Protein AF-A0A3B7MXA5-F1 (afdb_monomer)

Foldseek 3Di:
DALPCLVDPCSLVVVLVVCVVDPPRDKDKYKFWQDCDADPSRHGGAHLVNVVVSVVVSVWDDKDFPDWDADPPPRTIITIIITD

pLDDT: mean 94.5, std 5.77, range [69.0, 98.62]

Solvent-accessible surface area (backbone atoms only — not comparable to full-atom values): 4786 Å² total; per-residue (Å²): 88,66,79,50,66,27,76,38,86,61,50,65,65,49,50,53,54,52,48,72,67,37,96,61,93,56,66,47,53,41,30,40,53,48,34,72,74,58,42,98,91,34,64,38,41,44,19,67,66,55,45,45,54,51,41,45,74,73,70,41,83,43,75,38,78,77,47,74,45,80,37,96,62,92,76,36,40,34,36,32,34,44,35,73

Radius of gyration: 12.43 Å; Cα contacts (8 Å, |Δi|>4): 141; chains: 1; bounding box: 34×21×30 Å

Structure (mmCIF, N/CA/C/O backbone):
data_AF-A0A3B7MXA5-F1
#
_entr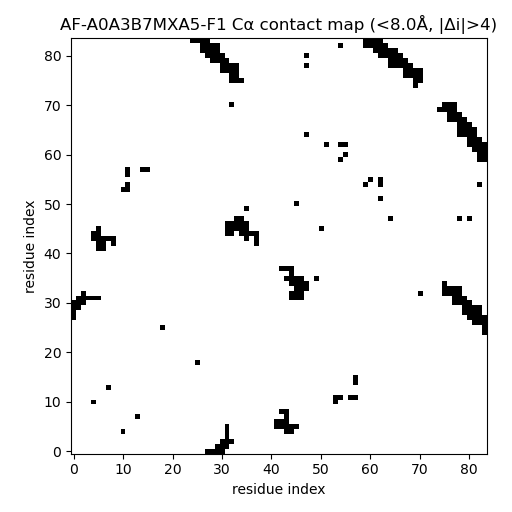y.id   AF-A0A3B7MXA5-F1
#
loop_
_atom_site.group_PDB
_atom_site.id
_atom_site.type_symbol
_atom_site.label_atom_id
_atom_site.label_alt_id
_atom_site.label_comp_id
_atom_site.label_asym_id
_atom_site.label_entity_id
_atom_site.label_seq_id
_atom_site.pdbx_PDB_ins_code
_atom_site.Cartn_x
_atom_site.Cartn_y
_atom_site.Cartn_z
_atom_site.occupancy
_atom_site.B_iso_or_equiv
_atom_site.auth_seq_id
_atom_site.auth_comp_id
_atom_site.auth_asym_id
_atom_site.auth_atom_id
_atom_site.pdbx_PDB_model_num
ATOM 1 N N . MET A 1 1 ? -2.272 -9.389 2.338 1.00 95.38 1 MET A N 1
ATOM 2 C CA . MET A 1 1 ? -2.101 -9.596 0.889 1.00 95.38 1 MET A CA 1
ATOM 3 C C . MET A 1 1 ? -0.620 -9.575 0.588 1.00 95.38 1 MET A C 1
ATOM 5 O O . MET A 1 1 ? 0.039 -8.621 0.972 1.00 95.38 1 MET A O 1
ATOM 9 N N . ALA A 1 2 ? -0.092 -10.622 -0.034 1.00 96.75 2 ALA A N 1
ATOM 10 C CA . ALA A 1 2 ? 1.306 -10.677 -0.446 1.00 96.75 2 ALA A CA 1
ATOM 11 C C . ALA A 1 2 ? 1.362 -10.810 -1.967 1.00 96.75 2 ALA A C 1
ATOM 13 O O . ALA A 1 2 ? 0.634 -11.641 -2.507 1.00 96.75 2 ALA A O 1
ATOM 14 N N . ASN A 1 3 ? 2.146 -9.956 -2.629 1.00 95.25 3 ASN A N 1
ATOM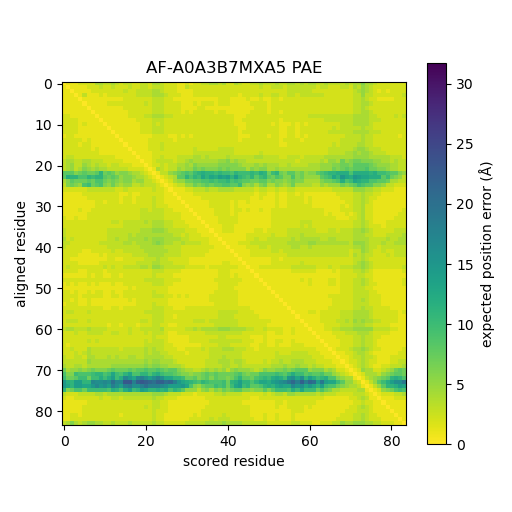 15 C CA . ASN A 1 3 ? 2.375 -9.932 -4.077 1.00 95.25 3 ASN A CA 1
ATOM 16 C C . ASN A 1 3 ? 1.093 -10.110 -4.905 1.00 95.25 3 ASN A C 1
ATOM 18 O O . ASN A 1 3 ? 1.017 -10.959 -5.789 1.00 95.25 3 ASN A O 1
ATOM 22 N N . SER A 1 4 ? 0.053 -9.357 -4.554 1.00 97.25 4 SER A N 1
ATOM 23 C CA . SER A 1 4 ? -1.287 -9.522 -5.134 1.00 97.25 4 SER A CA 1
ATOM 24 C C . SER A 1 4 ? -1.988 -8.204 -5.413 1.00 97.25 4 SER A C 1
ATOM 26 O O . SER A 1 4 ? -2.777 -8.131 -6.354 1.00 97.25 4 SER A O 1
ATOM 28 N N . LEU A 1 5 ? -1.691 -7.143 -4.657 1.00 97.62 5 LEU A N 1
ATOM 29 C CA . LEU A 1 5 ? -2.304 -5.838 -4.884 1.00 97.62 5 LEU A CA 1
ATOM 30 C C . LEU A 1 5 ? -1.833 -5.236 -6.215 1.00 97.62 5 LEU A C 1
ATOM 32 O O . LEU A 1 5 ? -2.596 -4.531 -6.875 1.00 97.62 5 LEU A O 1
ATOM 36 N N . HIS A 1 6 ? -0.628 -5.591 -6.667 1.00 96.75 6 HIS A N 1
ATOM 37 C CA . HIS A 1 6 ? -0.107 -5.131 -7.952 1.00 96.75 6 HIS A CA 1
ATOM 38 C C . HIS A 1 6 ? -0.808 -5.703 -9.193 1.00 96.75 6 HIS A C 1
ATOM 40 O O . HIS A 1 6 ? -0.516 -5.268 -10.305 1.00 96.75 6 HIS A O 1
ATOM 46 N N . TYR A 1 7 ? -1.723 -6.666 -9.039 1.00 97.88 7 TYR A N 1
ATOM 47 C CA . TYR A 1 7 ? -2.591 -7.129 -10.131 1.00 97.88 7 TYR A CA 1
ATOM 48 C C . TYR A 1 7 ? -3.900 -6.342 -10.225 1.00 97.88 7 TYR A C 1
ATOM 50 O O . TYR A 1 7 ? -4.648 -6.480 -11.194 1.00 97.88 7 TYR A O 1
ATOM 58 N N . VAL A 1 8 ? -4.190 -5.499 -9.237 1.00 98.12 8 VAL A N 1
ATOM 59 C CA . VAL A 1 8 ? -5.408 -4.699 -9.193 1.00 98.12 8 VAL A CA 1
ATOM 60 C C . VAL A 1 8 ? -5.147 -3.362 -9.879 1.00 98.12 8 VAL A C 1
ATOM 62 O O . VAL A 1 8 ? -4.318 -2.586 -9.421 1.00 98.12 8 VAL A O 1
ATOM 65 N N . LYS A 1 9 ? -5.875 -3.073 -10.964 1.00 97.12 9 LYS A N 1
ATOM 66 C CA . LYS A 1 9 ? -5.759 -1.799 -11.697 1.00 97.12 9 LYS A CA 1
ATOM 67 C C . LYS A 1 9 ? -6.289 -0.606 -10.901 1.00 97.12 9 LYS A C 1
ATOM 69 O O . LYS A 1 9 ? -5.640 0.429 -10.834 1.00 97.12 9 LYS A O 1
ATOM 74 N N . ASP A 1 10 ? -7.482 -0.749 -10.325 1.00 97.69 10 ASP A N 1
ATOM 75 C CA . ASP A 1 10 ? -8.117 0.277 -9.493 1.00 97.69 10 ASP A CA 1
ATOM 76 C C . ASP A 1 10 ? -8.024 -0.126 -8.017 1.00 97.69 10 ASP A C 1
ATOM 78 O O . ASP A 1 10 ? -8.923 -0.747 -7.438 1.00 97.69 10 ASP A O 1
ATOM 82 N N . GLN A 1 11 ? -6.863 0.168 -7.436 1.00 97.69 11 GLN A N 1
ATOM 83 C CA . GLN A 1 11 ? -6.507 -0.262 -6.086 1.00 97.69 11 GLN A CA 1
ATOM 84 C C . GLN A 1 11 ? -7.324 0.467 -5.020 1.00 97.69 11 GLN A C 1
ATOM 86 O O . GLN A 1 11 ? -7.694 -0.149 -4.023 1.00 97.69 11 GLN A O 1
ATOM 91 N N . LEU A 1 12 ? -7.670 1.740 -5.237 1.00 96.69 12 LEU A N 1
ATOM 92 C CA . LEU A 1 12 ? -8.475 2.511 -4.290 1.00 96.69 12 LEU A CA 1
ATOM 93 C C . LEU A 1 12 ? -9.895 1.943 -4.189 1.00 96.69 12 LEU A C 1
ATOM 95 O O . LEU A 1 12 ? -10.375 1.674 -3.086 1.00 96.69 12 LEU A O 1
ATOM 99 N N . SER A 1 13 ? -10.549 1.686 -5.327 1.00 96.62 13 SER A N 1
ATOM 100 C CA . SER A 1 13 ? -11.871 1.050 -5.337 1.00 96.62 13 SER A CA 1
ATOM 101 C C . SER A 1 13 ? -11.840 -0.338 -4.700 1.00 96.62 13 SER A C 1
ATOM 103 O O . SER A 1 13 ? -12.766 -0.711 -3.978 1.00 96.62 13 SER A O 1
ATOM 105 N N . PHE A 1 14 ? -10.778 -1.111 -4.937 1.00 96.88 14 PHE A N 1
ATOM 1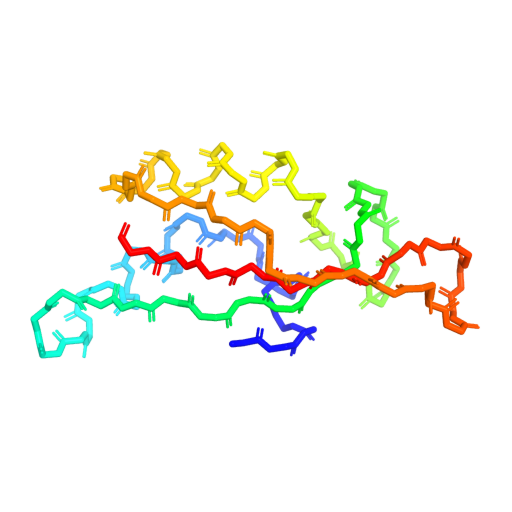06 C CA . PHE A 1 14 ? -10.596 -2.416 -4.307 1.00 96.88 14 PHE A CA 1
ATOM 107 C C . PHE A 1 14 ? -10.443 -2.313 -2.783 1.00 96.88 14 PHE A C 1
ATOM 109 O O . PHE A 1 14 ? -11.159 -3.005 -2.058 1.00 96.88 14 PHE A O 1
ATOM 116 N N . ILE A 1 15 ? -9.581 -1.420 -2.285 1.00 95.69 15 ILE A N 1
ATOM 117 C CA . ILE A 1 15 ? -9.382 -1.197 -0.844 1.00 95.69 15 ILE A CA 1
ATOM 118 C C . ILE A 1 15 ? -10.696 -0.780 -0.178 1.00 95.69 15 ILE A C 1
ATOM 120 O O . ILE A 1 15 ? -11.044 -1.328 0.865 1.00 95.69 15 ILE A O 1
ATOM 124 N N . ASN A 1 16 ? -11.470 0.114 -0.799 1.00 93.88 16 ASN A N 1
ATOM 125 C CA . AS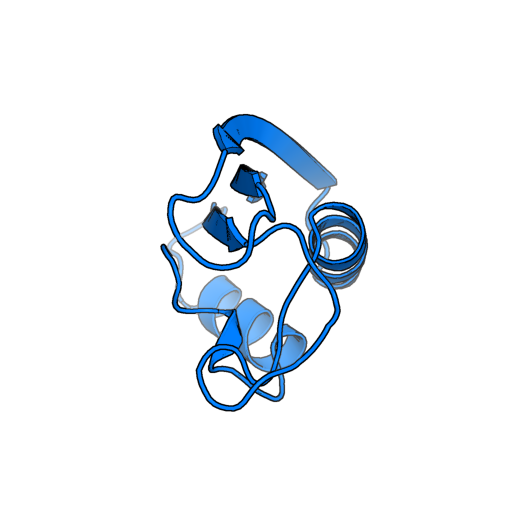N A 1 16 ? -12.767 0.543 -0.269 1.00 93.88 16 ASN A CA 1
ATOM 126 C C . ASN A 1 16 ? -13.786 -0.608 -0.185 1.00 93.88 16 ASN A C 1
ATOM 128 O O . ASN A 1 16 ? -14.502 -0.725 0.810 1.00 93.88 16 ASN A O 1
ATOM 132 N N . LYS A 1 17 ? -13.824 -1.502 -1.183 1.00 94.50 17 LYS A N 1
ATOM 133 C CA . LYS A 1 17 ? -14.669 -2.712 -1.140 1.00 94.50 17 LYS A CA 1
ATOM 134 C C . LYS A 1 17 ? -14.238 -3.676 -0.034 1.00 94.50 17 LYS A C 1
ATOM 136 O O . LYS A 1 17 ? -15.084 -4.210 0.681 1.00 94.50 17 LYS A O 1
ATOM 141 N N . MET A 1 18 ? -12.930 -3.871 0.138 1.00 93.88 18 MET A N 1
ATOM 142 C CA . MET A 1 18 ? -12.386 -4.699 1.218 1.00 93.88 18 MET A CA 1
ATOM 143 C C . MET A 1 18 ? -12.710 -4.102 2.589 1.00 93.88 18 MET A C 1
ATOM 145 O O . MET A 1 18 ? -13.174 -4.824 3.465 1.00 93.88 18 MET A O 1
ATOM 149 N N . LYS A 1 19 ? -12.558 -2.779 2.750 1.00 91.50 19 LYS A N 1
ATOM 150 C CA . LYS A 1 19 ? -12.914 -2.039 3.969 1.00 91.50 19 LYS A CA 1
ATOM 151 C C . LYS A 1 19 ? -14.357 -2.316 4.400 1.00 91.50 19 LYS A C 1
ATOM 153 O O . LYS A 1 19 ? -14.590 -2.613 5.565 1.00 91.50 19 LYS A O 1
ATOM 158 N N . ALA A 1 20 ? -15.299 -2.295 3.455 1.00 90.31 20 ALA A N 1
ATOM 159 C CA . ALA A 1 20 ? -16.712 -2.589 3.706 1.00 90.31 20 ALA A CA 1
ATOM 160 C C . ALA A 1 20 ? -17.002 -4.061 4.068 1.00 90.31 20 ALA A C 1
ATOM 162 O O . ALA A 1 20 ? -18.088 -4.365 4.552 1.00 90.31 20 ALA A O 1
ATOM 163 N N . SER A 1 21 ? -16.054 -4.971 3.828 1.00 91.31 21 SER A N 1
ATOM 164 C CA . SER A 1 21 ? -16.213 -6.410 4.071 1.00 91.31 21 SER A CA 1
ATOM 165 C C . SER A 1 21 ? -15.701 -6.860 5.446 1.00 91.31 21 SER A C 1
ATOM 167 O O . SER A 1 21 ? -15.934 -8.002 5.838 1.00 91.31 21 SER A O 1
ATOM 169 N N . PHE A 1 22 ? -14.990 -6.004 6.187 1.00 90.12 22 PHE A N 1
ATOM 170 C CA . PHE A 1 22 ? -14.510 -6.337 7.528 1.00 90.12 22 PHE A CA 1
ATOM 171 C C . PHE A 1 22 ? -15.600 -6.137 8.586 1.00 90.12 22 PHE A C 1
ATOM 173 O O . PHE A 1 22 ? -16.352 -5.165 8.558 1.00 90.12 22 PHE A O 1
ATOM 180 N N . ALA A 1 23 ? -15.637 -7.021 9.584 1.00 83.38 23 ALA A N 1
ATOM 181 C CA . ALA A 1 23 ? -16.418 -6.802 10.797 1.00 83.38 23 ALA A CA 1
ATOM 182 C C . ALA A 1 23 ? -15.649 -5.850 11.736 1.00 83.38 23 ALA A C 1
ATOM 184 O O . ALA A 1 23 ? -14.897 -6.297 12.600 1.00 83.38 23 ALA A O 1
ATOM 185 N N . GLY A 1 24 ? -15.799 -4.536 11.532 1.00 83.25 24 GLY A N 1
ATOM 186 C CA . GLY A 1 24 ? -15.171 -3.487 12.349 1.00 83.25 24 GLY A CA 1
ATOM 187 C C . GLY A 1 24 ? -13.974 -2.804 11.680 1.00 83.25 24 GLY A C 1
ATOM 188 O O . GLY A 1 24 ? -13.937 -2.657 10.459 1.00 83.25 24 GLY A O 1
ATOM 189 N N . GLU A 1 25 ? -12.998 -2.356 12.478 1.00 82.38 25 GLU A N 1
ATOM 190 C CA . GLU A 1 25 ? -11.776 -1.711 11.973 1.00 82.38 25 GLU A CA 1
ATOM 191 C C . GLU A 1 25 ? -10.912 -2.711 11.192 1.00 82.38 25 GLU A C 1
ATOM 193 O O . GLU A 1 25 ? -10.103 -3.461 11.745 1.00 82.38 25 GLU A O 1
ATOM 198 N N . GLY A 1 26 ? -11.116 -2.736 9.877 1.00 87.94 26 GLY A N 1
ATOM 199 C CA . GLY A 1 26 ? -10.3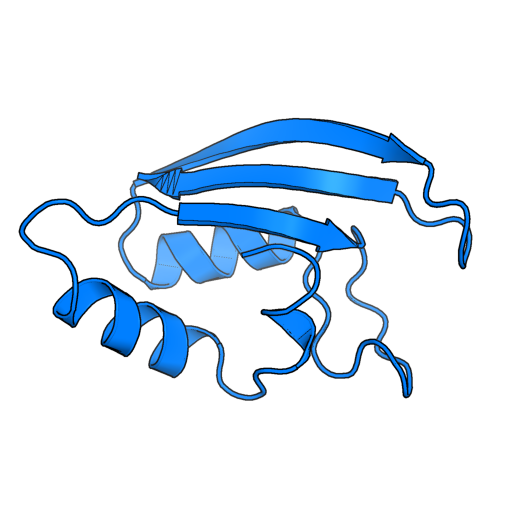99 -3.600 8.955 1.00 87.94 26 GLY A CA 1
ATOM 200 C C . GLY A 1 26 ? -8.935 -3.217 8.820 1.00 87.94 26 GLY A C 1
ATOM 201 O O . GLY A 1 26 ? -8.635 -2.116 8.3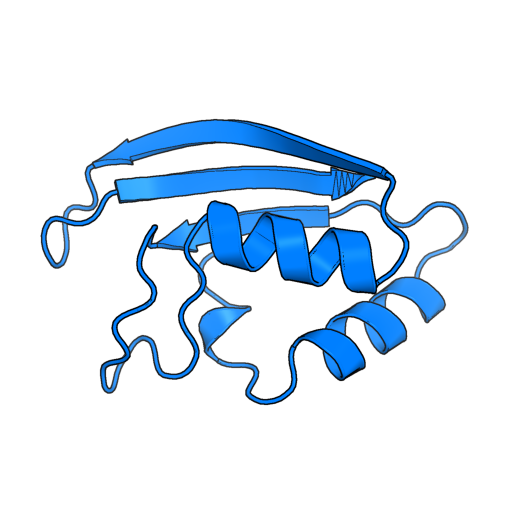71 1.00 87.94 26 GLY A O 1
ATOM 202 N N . ARG A 1 27 ? -8.031 -4.138 9.155 1.00 95.00 27 ARG A N 1
ATOM 203 C CA . ARG A 1 27 ? -6.579 -3.933 9.066 1.00 95.00 27 ARG A CA 1
ATOM 204 C C . ARG A 1 27 ? -6.007 -4.664 7.865 1.00 95.00 27 ARG A C 1
ATOM 206 O O . ARG A 1 27 ? -6.467 -5.751 7.516 1.00 95.00 27 ARG A O 1
ATOM 213 N N . PHE A 1 28 ? -4.952 -4.107 7.283 1.00 97.12 28 PHE A N 1
ATOM 214 C CA . PHE A 1 28 ? -4.219 -4.759 6.206 1.00 97.12 28 PHE A CA 1
ATOM 215 C C . PHE A 1 28 ? -2.784 -5.062 6.623 1.00 97.12 28 PHE A C 1
ATOM 217 O O . PHE A 1 28 ? -2.098 -4.255 7.244 1.00 97.12 28 PHE A O 1
ATOM 224 N N . LEU A 1 29 ? -2.321 -6.236 6.205 1.00 97.75 29 LEU A N 1
ATOM 225 C CA . LEU A 1 29 ? -0.908 -6.564 6.109 1.00 97.75 29 LEU A CA 1
ATOM 226 C C . LEU A 1 29 ? -0.589 -6.719 4.624 1.00 97.75 29 LEU A C 1
ATOM 228 O O . LEU A 1 29 ? -1.123 -7.630 3.986 1.00 97.75 29 LEU A O 1
ATOM 232 N N . ILE A 1 30 ? 0.223 -5.824 4.070 1.00 98.31 30 ILE A N 1
ATOM 233 C CA . ILE A 1 30 ? 0.583 -5.804 2.649 1.00 98.31 30 ILE A CA 1
ATOM 234 C C . ILE A 1 30 ? 2.054 -6.170 2.491 1.00 98.31 30 ILE A C 1
ATOM 236 O O . ILE A 1 30 ? 2.888 -5.662 3.230 1.00 98.31 30 ILE A O 1
ATOM 240 N N . VAL A 1 31 ? 2.368 -7.045 1.538 1.00 97.94 31 VAL A N 1
ATOM 241 C CA . VAL A 1 31 ? 3.741 -7.376 1.146 1.00 97.94 31 VAL A CA 1
ATOM 242 C C . VAL A 1 31 ? 3.876 -7.170 -0.355 1.00 97.94 31 VAL A C 1
ATOM 244 O O . VAL A 1 31 ? 3.185 -7.846 -1.114 1.00 97.94 31 VAL A O 1
ATOM 247 N N . GLU A 1 32 ? 4.726 -6.243 -0.786 1.00 97.19 32 GLU A N 1
ATOM 248 C CA . GLU A 1 32 ? 4.874 -5.866 -2.198 1.00 97.19 32 GLU A CA 1
ATOM 249 C C . GLU A 1 32 ? 6.320 -5.493 -2.548 1.00 97.19 32 GLU A C 1
ATOM 251 O O . GLU A 1 32 ? 7.151 -5.247 -1.673 1.00 97.19 32 GLU A O 1
ATOM 256 N N . TYR A 1 33 ? 6.625 -5.477 -3.846 1.00 96.31 33 TYR A N 1
ATOM 257 C CA . TYR A 1 33 ? 7.901 -4.967 -4.349 1.00 96.31 33 TYR A CA 1
ATOM 258 C C . TYR A 1 33 ? 7.950 -3.444 -4.194 1.00 96.31 33 TYR A C 1
ATOM 260 O O . TYR A 1 33 ? 7.027 -2.762 -4.633 1.00 96.31 33 TYR A O 1
ATOM 268 N N . ASP A 1 34 ? 9.034 -2.909 -3.628 1.00 96.69 34 ASP A N 1
ATOM 269 C CA . ASP A 1 34 ? 9.227 -1.465 -3.467 1.00 96.69 34 ASP A CA 1
ATOM 270 C C . ASP A 1 34 ? 9.643 -0.837 -4.805 1.00 96.69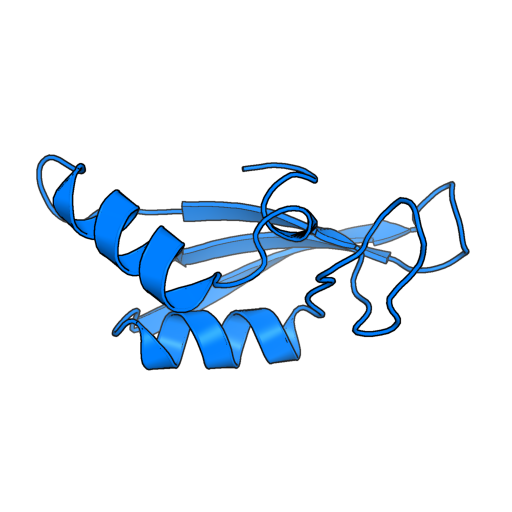 34 ASP A C 1
ATOM 272 O O . ASP A 1 34 ? 10.823 -0.656 -5.110 1.00 96.69 34 ASP A O 1
ATOM 276 N N . THR A 1 35 ? 8.667 -0.611 -5.680 1.00 95.81 35 THR A N 1
ATOM 277 C CA . THR A 1 35 ? 8.875 0.002 -6.991 1.00 95.81 35 THR A CA 1
ATOM 278 C C . THR A 1 35 ? 7.578 0.591 -7.518 1.00 95.81 35 THR A C 1
ATOM 280 O O . THR A 1 35 ? 6.507 0.075 -7.230 1.00 95.81 35 THR A O 1
ATOM 283 N N . ASP A 1 36 ? 7.683 1.621 -8.352 1.00 96.31 36 ASP A N 1
ATOM 284 C CA . ASP A 1 36 ? 6.569 2.138 -9.157 1.00 96.31 36 ASP A CA 1
ATOM 285 C C . ASP A 1 36 ? 6.764 1.822 -10.656 1.00 96.31 36 ASP A C 1
ATOM 287 O O . ASP A 1 36 ? 6.011 2.275 -11.518 1.00 96.31 36 ASP A O 1
ATOM 291 N N . LYS A 1 37 ? 7.786 1.022 -10.999 1.00 95.31 37 LYS A N 1
ATOM 292 C CA . LYS A 1 37 ? 8.084 0.643 -12.383 1.00 95.31 37 LYS A CA 1
ATOM 293 C C . LYS A 1 37 ? 7.303 -0.605 -12.784 1.00 95.31 37 LYS A C 1
ATOM 295 O O . LYS A 1 37 ? 7.642 -1.721 -12.386 1.00 95.31 37 LYS A O 1
ATOM 300 N N . ALA A 1 38 ? 6.288 -0.408 -13.619 1.00 95.69 38 ALA A N 1
ATOM 301 C CA . ALA A 1 38 ? 5.467 -1.501 -14.121 1.00 95.69 38 ALA A CA 1
ATOM 302 C C . ALA A 1 38 ? 6.269 -2.453 -15.018 1.00 95.69 38 ALA A C 1
ATOM 304 O O . ALA A 1 38 ? 7.184 -2.056 -15.746 1.00 95.69 38 ALA A O 1
ATOM 305 N N . ASN A 1 39 ? 5.898 -3.728 -14.978 1.00 93.50 39 ASN A N 1
ATOM 306 C CA . ASN A 1 39 ? 6.371 -4.752 -15.903 1.00 93.50 39 ASN A CA 1
ATOM 307 C C . ASN A 1 39 ? 5.264 -5.808 -16.111 1.00 93.50 39 ASN A C 1
ATOM 309 O O . ASN A 1 39 ? 4.278 -5.789 -15.375 1.00 93.50 39 ASN A O 1
ATOM 313 N N . PRO A 1 40 ? 5.397 -6.737 -17.076 1.00 94.19 40 PRO A N 1
ATOM 314 C CA . PRO A 1 40 ? 4.347 -7.720 -17.364 1.00 94.19 40 PRO A CA 1
ATOM 315 C C . PRO A 1 40 ? 3.914 -8.595 -16.175 1.00 94.19 40 PRO A C 1
ATOM 317 O O . PRO A 1 40 ? 2.782 -9.063 -16.152 1.00 94.19 40 PRO A O 1
ATOM 320 N N . TRP A 1 41 ? 4.790 -8.799 -15.187 1.00 92.12 41 TRP A N 1
ATOM 321 C CA . TRP A 1 41 ? 4.525 -9.602 -13.987 1.00 92.12 41 TRP A CA 1
ATOM 322 C C . TRP A 1 41 ? 4.039 -8.767 -12.798 1.00 92.12 41 TRP A C 1
ATOM 324 O O . TRP A 1 41 ? 3.475 -9.309 -11.858 1.00 92.12 41 TRP A O 1
ATOM 334 N N . VAL A 1 42 ? 4.262 -7.452 -12.834 1.00 94.12 42 VAL A N 1
ATOM 335 C CA . VAL A 1 42 ? 3.883 -6.494 -11.787 1.00 94.12 42 VAL A CA 1
ATOM 336 C C . VAL A 1 42 ? 3.254 -5.274 -12.477 1.00 94.12 42 VAL A C 1
ATOM 338 O O . VAL A 1 42 ? 3.920 -4.249 -12.648 1.00 94.12 42 VAL A O 1
ATOM 341 N N . PRO A 1 43 ? 2.009 -5.394 -12.976 1.00 96.81 43 PRO A N 1
ATOM 342 C CA . PRO A 1 43 ? 1.431 -4.403 -13.884 1.00 96.81 43 PRO A CA 1
ATOM 343 C C . PRO A 1 43 ? 1.022 -3.094 -13.195 1.00 96.81 43 PRO A C 1
ATOM 345 O O . PRO A 1 43 ? 1.113 -2.037 -13.817 1.00 96.81 43 PRO A O 1
ATOM 348 N N . PHE A 1 44 ? 0.615 -3.143 -11.923 1.00 97.75 44 PHE A N 1
ATOM 349 C CA . PHE A 1 44 ? 0.200 -1.978 -11.127 1.00 97.75 44 PHE A CA 1
ATOM 350 C C . PHE A 1 44 ? 1.021 -1.892 -9.831 1.00 97.75 44 PHE A C 1
ATOM 352 O O . PHE A 1 44 ? 0.488 -2.080 -8.738 1.00 97.75 44 PHE A O 1
ATOM 359 N N . PRO A 1 45 ? 2.346 -1.705 -9.936 1.00 96.38 45 PRO A N 1
ATOM 360 C CA . PRO A 1 45 ? 3.242 -1.757 -8.788 1.00 96.38 45 PRO A CA 1
ATOM 361 C C . PRO A 1 45 ? 2.971 -0.605 -7.808 1.00 96.38 45 PRO A C 1
ATOM 363 O O . PRO A 1 45 ? 2.379 0.410 -8.172 1.00 96.38 45 PRO A O 1
ATOM 366 N N . LEU A 1 46 ? 3.418 -0.777 -6.567 1.00 96.62 46 LEU A N 1
ATOM 367 C CA . LEU A 1 46 ? 3.279 0.209 -5.501 1.00 96.62 46 LEU A CA 1
ATOM 368 C C . LEU A 1 46 ? 4.551 0.228 -4.660 1.00 96.62 46 LEU A C 1
ATOM 370 O O . LEU A 1 46 ? 4.763 -0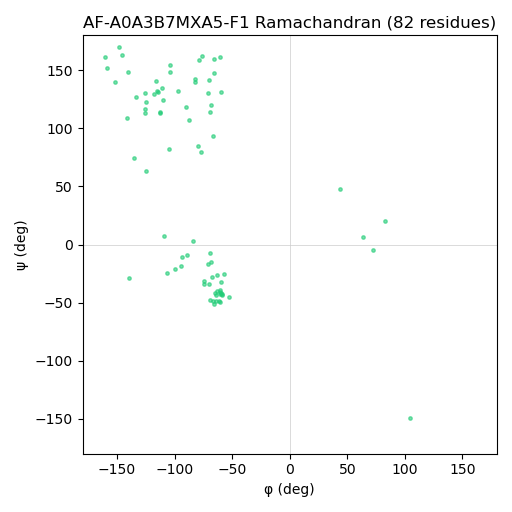.683 -3.851 1.00 96.62 46 LEU A O 1
ATOM 374 N N . SER A 1 47 ? 5.340 1.297 -4.772 1.00 97.38 47 SER A N 1
ATOM 375 C CA . SER A 1 47 ? 6.359 1.591 -3.765 1.00 97.38 47 SER A CA 1
ATOM 376 C C . SER A 1 47 ? 5.709 1.807 -2.399 1.00 97.38 47 SER A C 1
ATOM 378 O O . SER A 1 47 ? 4.508 2.081 -2.293 1.00 97.38 47 SER A O 1
ATOM 380 N N . PHE A 1 48 ? 6.485 1.715 -1.320 1.00 98.19 48 PHE A N 1
ATOM 381 C CA . PHE A 1 48 ? 5.944 1.984 0.014 1.00 98.19 48 PHE A CA 1
AT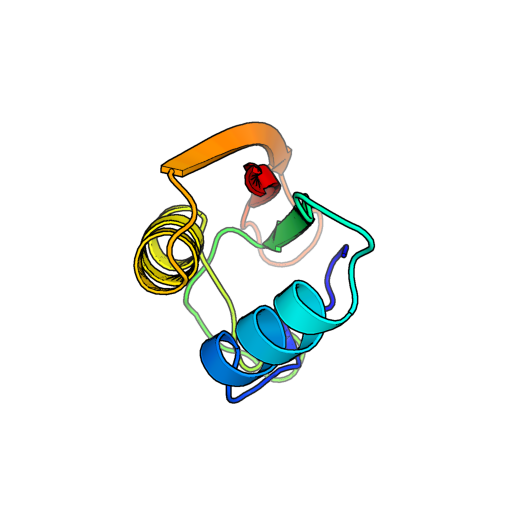OM 382 C C . PHE A 1 48 ? 5.391 3.418 0.137 1.00 98.19 48 PHE A C 1
ATOM 384 O O . PHE A 1 48 ? 4.405 3.653 0.841 1.00 98.19 48 PHE A O 1
ATOM 391 N N . ILE A 1 49 ? 5.992 4.375 -0.578 1.00 98.31 49 ILE A N 1
ATOM 392 C CA . ILE A 1 49 ? 5.534 5.769 -0.625 1.00 98.31 49 ILE A CA 1
ATOM 393 C C . ILE A 1 49 ? 4.163 5.846 -1.304 1.00 98.31 49 ILE A C 1
ATOM 395 O O . ILE A 1 49 ? 3.222 6.374 -0.711 1.00 98.31 49 ILE A O 1
ATOM 399 N N . SER A 1 50 ? 4.021 5.252 -2.492 1.00 98.25 50 SER A N 1
ATOM 400 C CA . SER A 1 50 ? 2.748 5.197 -3.220 1.00 98.25 50 SER A CA 1
ATOM 401 C C . SER A 1 50 ? 1.663 4.473 -2.421 1.00 98.25 50 SER A C 1
ATOM 403 O O . SER A 1 50 ? 0.528 4.943 -2.344 1.00 98.25 50 SER A O 1
ATOM 405 N N . LEU A 1 51 ? 2.016 3.368 -1.754 1.00 98.44 51 LEU A N 1
ATOM 406 C CA . LEU A 1 51 ? 1.113 2.641 -0.866 1.00 98.44 51 LEU A CA 1
ATOM 407 C C . LEU A 1 51 ? 0.643 3.523 0.298 1.00 98.44 51 LEU A C 1
ATOM 409 O O . LEU A 1 51 ? -0.542 3.528 0.625 1.00 98.44 51 LEU A O 1
ATOM 413 N N . THR A 1 52 ? 1.540 4.304 0.896 1.00 98.50 52 THR A N 1
ATOM 414 C CA . THR A 1 52 ? 1.175 5.227 1.977 1.00 98.50 52 THR A CA 1
ATOM 415 C C . THR A 1 52 ? 0.163 6.260 1.487 1.00 98.50 52 THR A C 1
ATOM 417 O O . THR A 1 52 ? -0.884 6.424 2.108 1.00 98.50 52 THR A O 1
ATOM 420 N N . SER A 1 53 ? 0.409 6.900 0.341 1.00 98.25 53 SER A N 1
ATOM 421 C CA . SER A 1 53 ? -0.539 7.854 -0.250 1.00 98.25 53 SER A CA 1
ATOM 422 C C . SER A 1 53 ? -1.894 7.217 -0.573 1.00 98.25 53 SER A C 1
ATOM 424 O O . SER A 1 53 ? -2.933 7.810 -0.282 1.00 98.25 53 SER A O 1
ATOM 426 N N . LEU A 1 54 ? -1.894 5.998 -1.121 1.00 98.00 54 LEU A N 1
ATOM 427 C CA . LEU A 1 54 ? -3.105 5.249 -1.454 1.00 98.00 54 LEU A CA 1
ATOM 428 C C . LEU A 1 54 ? -3.969 4.969 -0.216 1.00 98.00 54 LEU A C 1
ATOM 430 O O . LEU A 1 54 ? -5.170 5.241 -0.226 1.00 98.00 54 LEU A O 1
ATOM 434 N N . PHE A 1 55 ? -3.373 4.445 0.858 1.00 97.69 55 PHE A N 1
ATOM 435 C CA . PHE A 1 55 ? -4.120 4.094 2.068 1.00 97.69 55 PHE A CA 1
ATOM 436 C C . PHE A 1 55 ? -4.530 5.318 2.890 1.00 97.69 55 PHE A C 1
ATOM 438 O O . PHE A 1 55 ? -5.649 5.336 3.406 1.00 97.69 55 PHE A O 1
ATOM 445 N N . THR A 1 56 ? -3.713 6.374 2.926 1.00 97.00 56 THR A N 1
ATOM 446 C CA . THR A 1 56 ? -4.136 7.671 3.478 1.00 97.00 56 THR A CA 1
ATOM 447 C C . THR A 1 56 ? -5.352 8.213 2.720 1.00 97.00 56 THR A C 1
ATOM 449 O O . THR A 1 56 ? -6.322 8.644 3.341 1.00 97.00 56 THR A O 1
ATOM 452 N N . GLY A 1 57 ? -5.367 8.112 1.384 1.00 95.12 57 GLY A N 1
ATOM 453 C CA . GLY A 1 57 ? -6.523 8.480 0.555 1.00 95.12 57 GLY A CA 1
ATOM 454 C C . GLY A 1 57 ? -7.777 7.628 0.805 1.00 95.12 57 GLY A C 1
ATOM 455 O O . GLY A 1 57 ? -8.893 8.112 0.636 1.00 95.12 57 GLY A O 1
ATOM 456 N N . ALA A 1 58 ? -7.614 6.385 1.267 1.00 94.69 58 ALA A N 1
ATOM 457 C CA . ALA A 1 58 ? -8.707 5.500 1.691 1.00 94.69 58 ALA A CA 1
ATOM 458 C C . ALA A 1 58 ? -9.161 5.726 3.157 1.00 94.69 58 ALA A C 1
ATOM 460 O O . ALA A 1 58 ? -10.037 5.017 3.675 1.00 94.69 58 ALA A O 1
ATOM 461 N N . GLY A 1 59 ? -8.577 6.717 3.840 1.00 94.69 59 GLY A N 1
ATOM 462 C CA . GLY A 1 59 ? -8.924 7.108 5.206 1.00 94.69 59 GLY A CA 1
ATOM 463 C C . GLY A 1 59 ? -8.264 6.270 6.301 1.00 94.69 59 GLY A C 1
ATOM 464 O O . GLY A 1 59 ? -8.779 6.243 7.416 1.00 94.69 59 GLY A O 1
ATOM 465 N N . TYR A 1 60 ? -7.168 5.570 5.997 1.00 95.88 60 TYR A N 1
ATOM 466 C CA . TYR A 1 60 ? -6.324 4.927 7.006 1.00 95.88 60 TYR A CA 1
ATOM 467 C C . TYR A 1 60 ? -5.350 5.938 7.605 1.00 95.88 60 TYR A C 1
ATOM 469 O O . TYR A 1 60 ? -4.804 6.777 6.891 1.00 95.88 60 TYR A O 1
ATOM 477 N N . THR A 1 61 ? -5.128 5.865 8.917 1.00 95.75 61 THR A N 1
ATOM 478 C CA . THR A 1 61 ? -4.292 6.846 9.632 1.00 95.75 61 THR A CA 1
ATOM 479 C C . THR A 1 61 ? -2.940 6.277 10.033 1.00 95.75 61 THR A C 1
ATOM 481 O O . THR A 1 61 ? -1.977 7.027 10.174 1.00 95.75 61 THR A O 1
ATOM 484 N N . THR A 1 62 ? -2.834 4.955 10.179 1.00 97.44 62 THR A N 1
ATOM 485 C CA . THR A 1 62 ? -1.581 4.286 10.511 1.00 97.44 62 THR A CA 1
ATOM 486 C C . THR A 1 62 ? -1.112 3.439 9.341 1.00 97.44 62 THR A C 1
ATOM 488 O O . THR A 1 62 ? -1.720 2.425 9.023 1.00 97.44 62 THR A O 1
ATOM 491 N N . ILE A 1 63 ? 0.019 3.817 8.744 1.00 98.50 63 ILE A N 1
ATOM 492 C CA . ILE A 1 63 ? 0.725 3.038 7.724 1.00 98.50 63 ILE A CA 1
ATOM 493 C C . ILE A 1 63 ? 2.169 2.872 8.197 1.00 98.50 63 ILE A C 1
ATOM 495 O O . ILE A 1 63 ? 2.908 3.848 8.312 1.00 98.50 63 ILE A O 1
ATOM 499 N N . LYS A 1 64 ? 2.579 1.643 8.513 1.00 98.38 64 LYS A N 1
ATOM 500 C CA . LYS A 1 64 ? 3.915 1.352 9.051 1.00 98.38 64 LYS A CA 1
ATOM 501 C C . LYS A 1 64 ? 4.613 0.310 8.197 1.00 98.38 64 LYS A C 1
ATOM 503 O O . LYS A 1 64 ? 4.116 -0.807 8.083 1.00 98.38 64 LYS A O 1
ATOM 508 N N . LYS A 1 65 ? 5.792 0.636 7.660 1.00 98.44 65 LYS A N 1
ATOM 509 C CA . LYS A 1 65 ? 6.716 -0.378 7.136 1.00 98.44 65 LYS A CA 1
ATOM 510 C C . LYS A 1 65 ? 7.246 -1.170 8.332 1.00 98.44 65 LYS A C 1
ATOM 512 O O . LYS A 1 65 ? 7.892 -0.597 9.202 1.00 98.44 65 LYS A O 1
ATOM 517 N N . ILE A 1 66 ? 6.908 -2.453 8.414 1.00 98.31 66 ILE A N 1
ATOM 518 C CA . ILE A 1 66 ? 7.288 -3.319 9.542 1.00 98.31 66 ILE A CA 1
ATOM 519 C C . ILE A 1 66 ? 8.503 -4.189 9.228 1.00 98.31 66 ILE A C 1
ATOM 521 O O . ILE A 1 66 ? 9.152 -4.677 10.148 1.00 98.31 66 ILE A O 1
ATOM 525 N N . ASN A 1 67 ? 8.803 -4.404 7.946 1.00 97.81 67 ASN A N 1
ATOM 526 C CA . ASN A 1 67 ? 10.002 -5.104 7.506 1.00 97.81 67 ASN A CA 1
ATOM 527 C C . ASN A 1 67 ? 10.317 -4.772 6.040 1.00 97.81 67 ASN A C 1
ATOM 529 O O . ASN A 1 67 ? 9.439 -4.332 5.296 1.00 97.81 67 ASN A O 1
ATOM 533 N N . GLU A 1 68 ? 11.555 -5.023 5.629 1.00 97.19 68 GLU A N 1
ATOM 534 C CA . GLU A 1 68 ? 12.018 -4.929 4.251 1.00 97.19 68 GLU A CA 1
ATOM 535 C C . GLU A 1 68 ? 13.176 -5.901 4.011 1.00 97.19 68 GLU A C 1
ATOM 537 O O . GLU A 1 68 ? 14.046 -6.077 4.862 1.00 97.19 68 GLU A O 1
ATOM 542 N N . THR A 1 69 ? 13.192 -6.550 2.849 1.00 95.38 69 THR A N 1
ATOM 543 C CA . THR A 1 69 ? 14.256 -7.482 2.466 1.00 95.38 69 THR A CA 1
ATOM 544 C C . THR A 1 69 ? 14.604 -7.335 0.984 1.00 95.38 69 THR A C 1
ATOM 546 O O . THR A 1 69 ? 13.711 -7.037 0.187 1.00 95.38 69 THR A O 1
ATOM 549 N N . PRO A 1 70 ? 15.862 -7.555 0.570 1.00 94.06 70 PRO A N 1
ATOM 550 C CA . PRO A 1 70 ? 16.209 -7.578 -0.846 1.00 94.06 70 PRO A CA 1
ATOM 551 C C . PRO A 1 70 ? 15.429 -8.661 -1.601 1.00 94.06 70 PRO A C 1
ATOM 553 O O . PRO A 1 70 ? 15.400 -9.826 -1.193 1.00 94.06 70 PRO A O 1
ATOM 556 N N . SER A 1 71 ? 14.816 -8.306 -2.731 1.00 87.62 71 SER A N 1
ATOM 557 C CA . SER A 1 71 ? 14.220 -9.298 -3.625 1.00 87.62 71 SER A CA 1
ATOM 558 C C . SER A 1 71 ? 15.311 -10.109 -4.314 1.00 87.62 71 SER A C 1
ATOM 560 O O . SER A 1 71 ? 16.305 -9.571 -4.801 1.00 87.62 71 SER A O 1
ATOM 562 N N . ARG A 1 72 ? 15.065 -11.411 -4.480 1.00 84.00 72 ARG A N 1
ATOM 563 C CA . ARG A 1 72 ? 15.870 -12.262 -5.374 1.00 84.00 72 ARG A CA 1
ATOM 564 C C . ARG A 1 72 ? 15.633 -11.951 -6.856 1.00 84.00 72 ARG A C 1
ATOM 566 O O . ARG A 1 72 ? 16.427 -12.347 -7.701 1.00 84.00 72 ARG A O 1
ATOM 573 N N . PHE A 1 73 ? 14.541 -11.255 -7.166 1.00 72.94 73 PHE A N 1
ATOM 574 C CA . PHE A 1 73 ? 14.092 -10.924 -8.514 1.00 72.94 73 PHE A CA 1
ATOM 575 C C . PHE A 1 73 ? 14.131 -9.406 -8.736 1.00 72.94 73 PHE A C 1
ATOM 577 O O . PHE A 1 73 ? 13.600 -8.647 -7.927 1.00 72.94 73 PHE A O 1
ATOM 584 N N . ASN A 1 74 ? 14.713 -8.965 -9.855 1.00 69.00 74 ASN A N 1
ATOM 585 C CA . ASN A 1 74 ? 14.740 -7.567 -10.321 1.00 69.00 74 ASN A CA 1
ATOM 586 C C . ASN A 1 74 ? 15.480 -6.531 -9.445 1.00 69.00 74 ASN A C 1
ATOM 588 O O . ASN A 1 74 ? 15.426 -5.347 -9.763 1.00 69.00 74 ASN A O 1
ATOM 592 N N . GLY A 1 75 ? 16.178 -6.939 -8.378 1.00 73.31 75 GLY A N 1
ATOM 593 C CA . GLY A 1 75 ? 17.051 -6.064 -7.577 1.00 73.31 75 GLY A CA 1
ATOM 594 C C . GLY A 1 75 ? 16.346 -5.042 -6.671 1.00 73.31 75 GLY A C 1
ATOM 595 O O . GLY A 1 75 ? 17.019 -4.372 -5.896 1.00 73.31 75 GLY A O 1
ATOM 596 N N . ASN A 1 76 ? 15.017 -4.933 -6.732 1.00 85.19 76 ASN A N 1
ATOM 597 C CA . ASN A 1 76 ? 14.234 -4.092 -5.821 1.00 85.19 76 ASN A CA 1
ATOM 598 C C . ASN A 1 76 ? 14.089 -4.755 -4.443 1.00 85.19 76 ASN A C 1
ATOM 600 O O . ASN A 1 76 ? 14.226 -5.970 -4.316 1.00 85.19 76 ASN A O 1
ATOM 604 N N . ASN A 1 77 ? 13.734 -3.992 -3.413 1.00 94.56 77 ASN A N 1
ATOM 605 C CA . ASN A 1 77 ? 13.351 -4.572 -2.126 1.00 94.56 77 ASN A CA 1
ATOM 606 C C . ASN A 1 77 ? 11.904 -5.094 -2.163 1.00 94.56 77 ASN A C 1
ATOM 608 O O . ASN A 1 77 ? 11.100 -4.690 -3.001 1.00 94.56 77 ASN A O 1
ATOM 612 N N . ILE A 1 78 ? 11.569 -6.003 -1.252 1.00 96.56 78 ILE A N 1
ATOM 613 C CA . ILE A 1 78 ? 10.197 -6.379 -0.902 1.00 96.56 78 ILE A CA 1
ATOM 614 C C . ILE A 1 78 ? 9.941 -5.839 0.498 1.00 96.56 78 ILE A C 1
ATOM 616 O O . ILE A 1 78 ? 10.680 -6.169 1.429 1.00 96.56 78 ILE A O 1
ATOM 620 N N . TYR A 1 79 ? 8.898 -5.032 0.658 1.00 97.94 79 TYR A N 1
ATOM 621 C CA . TYR A 1 79 ? 8.506 -4.489 1.954 1.00 97.94 79 TYR A CA 1
ATOM 622 C C . TYR A 1 79 ? 7.282 -5.213 2.506 1.00 97.94 79 TYR A C 1
ATOM 624 O O . TYR A 1 79 ? 6.461 -5.737 1.758 1.00 97.94 79 TYR A O 1
ATOM 632 N N . ALA A 1 80 ? 7.144 -5.192 3.830 1.00 98.50 80 ALA A N 1
ATOM 633 C CA . ALA A 1 80 ? 5.923 -5.536 4.542 1.00 98.50 80 ALA A CA 1
ATOM 634 C C . ALA A 1 80 ? 5.384 -4.288 5.251 1.00 98.50 80 ALA A C 1
ATOM 636 O O . ALA A 1 80 ? 6.128 -3.601 5.956 1.00 98.50 80 ALA A O 1
ATOM 637 N N . ALA A 1 81 ? 4.095 -4.001 5.091 1.00 98.62 81 ALA A N 1
ATOM 638 C CA . ALA A 1 81 ? 3.419 -2.853 5.677 1.00 98.62 81 ALA A CA 1
ATOM 639 C C . ALA A 1 81 ? 2.191 -3.276 6.494 1.00 98.62 81 ALA A C 1
ATOM 641 O O . ALA A 1 81 ? 1.340 -4.023 6.010 1.00 98.62 81 ALA A O 1
ATOM 642 N N . TRP A 1 82 ? 2.096 -2.768 7.721 1.00 98.44 82 TRP A N 1
ATOM 643 C CA . TRP A 1 82 ? 0.917 -2.861 8.579 1.00 98.44 82 TRP A CA 1
ATOM 644 C C . TRP A 1 82 ? 0.085 -1.587 8.468 1.00 98.44 82 TRP A C 1
ATOM 646 O O . TRP A 1 82 ? 0.630 -0.484 8.580 1.00 98.44 82 TRP A O 1
ATOM 656 N N . ILE A 1 83 ? -1.223 -1.744 8.276 1.00 98.00 83 ILE A N 1
ATOM 657 C CA . ILE A 1 83 ? -2.146 -0.641 8.020 1.00 98.00 83 ILE A CA 1
ATOM 658 C C . ILE A 1 83 ? -3.389 -0.785 8.901 1.00 98.00 83 ILE A C 1
ATOM 660 O O . ILE A 1 83 ? -4.030 -1.842 8.894 1.00 98.00 83 ILE A O 1
ATOM 664 N N . SER A 1 84 ? -3.721 0.272 9.646 1.00 95.06 84 SER A N 1
ATOM 665 C CA . SER A 1 84 ? -4.892 0.357 10.533 1.00 95.06 84 SER A CA 1
ATOM 666 C C . SER A 1 84 ? -5.474 1.761 10.596 1.00 95.06 84 SER A C 1
ATOM 668 O O . SER A 1 84 ? -4.693 2.737 10.486 1.00 95.06 84 SER A O 1
#

Sequence (84 aa):
MANSLHYVKDQLSFINKMKASFAGEGRFLIVEYDTDKANPWVPFPLSFISLTSLFTGAGYTTIKKINETPSRFNGNNIYAAWIS

Mean predicted aligned error: 2.89 Å

Secondary structure (DSSP, 8-state):
-BS-GGG-SSHHHHHHHHHHHSSSS--EEEEEES----BTTBSS---HHHHHHHHHHTT---EEEEEEEE-SSTT-EEEEEEE-

Nearest PDB structures (foldseek):
  6ec3-assembly2_B  TM=6.311E-01  e=8.582E-02  Micromonospora carbonacea
  8p8x-assembly1_A  TM=6.164E-01  e=2.056E-01  Homo sapiens
  5mgv-assembly1_A  TM=6.257E-01  e=9.779E-01  Homo sapiens
  5mgh-assembly1_A  TM=6.081E-01  e=9.187E-01  Homo sapiens
  5mgu-assembly1_A  TM=5.941E-01  e=9.187E-01  Homo sapiens

Organism: NCBI:txid2315862